Protein AF-A0A2G9YQV9-F1 (afdb_monomer)

pLDDT: mean 87.49, std 10.45, range [55.19, 95.25]

Solvent-accessible surface area (backbone atoms only — not comparable to full-atom values): 3786 Å² total; per-residue (Å²): 132,62,68,62,56,55,47,49,53,54,27,50,49,51,42,67,53,72,81,50,96,87,50,92,60,49,57,68,56,25,52,49,52,34,54,50,48,36,39,76,72,62,70,41,52,70,68,55,56,57,70,68,58,63,62,67,64,52,51,64,73,73,108

Mean predicted aligned error: 5.08 Å

Foldseek 3Di:
DDPLVVLVVQLVVQLVPCDPPVDNQHNVNSVVVSLVVCCVVVVDPPVVSVVPDDVVVVVVVVD

Secondary structure (DSSP, 8-state):
--HHHHHHHHHHHHHH---BTTB---HHHHHHHHHHHHHHTTSS-HHHHHHT--HHHHHHHH-

Radius of gyration: 13.24 Å; Cα contacts (8 Å, |Δi|>4): 37; chains: 1; bounding box: 31×32×22 Å

Structure (mmCIF, N/CA/C/O backbone):
data_AF-A0A2G9YQV9-F1
#
_entry.id   AF-A0A2G9YQV9-F1
#
loop_
_atom_site.group_PDB
_atom_site.id
_atom_site.type_symbol
_atom_site.label_atom_id
_atom_site.label_alt_id
_atom_site.label_comp_id
_atom_site.label_asym_id
_atom_site.label_entity_id
_atom_site.label_seq_id
_atom_site.pdbx_PDB_ins_code
_atom_site.Cartn_x
_atom_site.Cartn_y
_atom_site.Cartn_z
_atom_site.occupancy
_atom_site.B_iso_or_equiv
_atom_site.auth_seq_id
_atom_site.auth_comp_id
_atom_site.auth_asym_id
_atom_site.auth_atom_id
_atom_site.pdbx_PDB_model_num
ATOM 1 N N . MET A 1 1 ? -17.581 12.147 -1.597 1.00 55.19 1 MET A N 1
ATOM 2 C CA . MET A 1 1 ? -16.408 11.849 -2.448 1.00 55.19 1 MET A CA 1
ATOM 3 C C . MET A 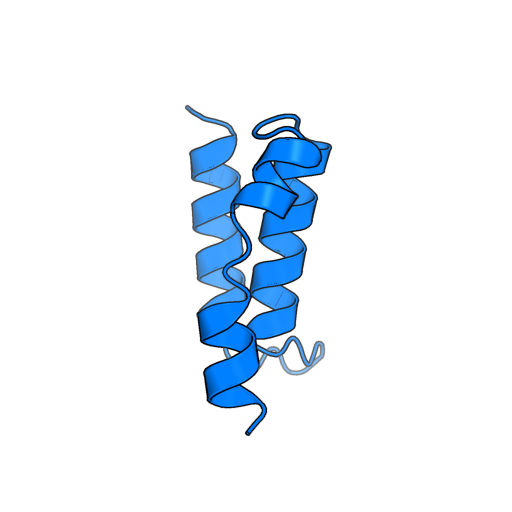1 1 ? -15.486 10.955 -1.626 1.00 55.19 1 MET A C 1
ATOM 5 O O . MET A 1 1 ? -15.002 11.422 -0.604 1.00 55.19 1 MET A O 1
ATOM 9 N N . ASN A 1 2 ? -15.352 9.666 -1.957 1.00 85.44 2 ASN A N 1
ATOM 10 C CA . ASN A 1 2 ? -14.655 8.698 -1.096 1.00 85.44 2 ASN A CA 1
ATOM 11 C C . ASN A 1 2 ? -13.181 9.089 -0.917 1.00 85.44 2 ASN A C 1
ATOM 13 O O . ASN A 1 2 ? -12.465 9.222 -1.906 1.00 85.44 2 ASN A O 1
ATOM 17 N N . ILE A 1 3 ? -12.723 9.223 0.332 1.00 88.81 3 ILE A N 1
ATOM 18 C CA . ILE A 1 3 ? -11.316 9.485 0.694 1.00 88.81 3 ILE A CA 1
ATOM 19 C C . ILE A 1 3 ? -10.377 8.478 0.004 1.00 88.81 3 ILE A C 1
ATOM 21 O O . ILE A 1 3 ? -9.334 8.859 -0.518 1.00 88.81 3 ILE A O 1
ATOM 25 N N . ALA A 1 4 ? -10.818 7.222 -0.117 1.00 89.62 4 ALA A N 1
ATOM 26 C CA . ALA A 1 4 ? -10.153 6.171 -0.885 1.00 89.62 4 ALA A CA 1
ATOM 27 C C . ALA A 1 4 ? -9.835 6.579 -2.335 1.00 89.62 4 ALA A C 1
ATOM 29 O O . ALA A 1 4 ? -8.739 6.344 -2.829 1.00 89.62 4 ALA A O 1
ATOM 30 N N . LEU A 1 5 ? -10.786 7.219 -3.019 1.00 93.25 5 LEU A N 1
ATOM 31 C CA . LEU A 1 5 ? -10.661 7.604 -4.425 1.00 93.25 5 LEU A CA 1
ATOM 32 C C . LEU A 1 5 ? -9.637 8.736 -4.582 1.00 93.25 5 LEU A C 1
ATOM 34 O O . LEU A 1 5 ? -8.817 8.708 -5.494 1.00 93.25 5 LEU A O 1
ATOM 38 N N . VAL A 1 6 ? -9.624 9.687 -3.641 1.00 94.06 6 VAL A N 1
ATOM 39 C CA . VAL A 1 6 ? -8.621 10.763 -3.601 1.00 94.06 6 VAL A CA 1
ATOM 40 C C . VAL A 1 6 ? -7.218 10.185 -3.410 1.00 94.06 6 VAL A C 1
ATOM 42 O O . VAL A 1 6 ? -6.315 10.512 -4.179 1.00 94.06 6 VAL A O 1
ATOM 45 N N . ILE A 1 7 ? -7.038 9.288 -2.434 1.00 92.81 7 ILE A N 1
ATOM 46 C CA . ILE A 1 7 ? -5.744 8.641 -2.174 1.00 92.81 7 ILE A CA 1
ATOM 47 C C . ILE A 1 7 ? -5.308 7.806 -3.381 1.00 92.81 7 ILE A C 1
ATOM 49 O O . ILE A 1 7 ? -4.143 7.860 -3.772 1.00 92.81 7 ILE A O 1
ATOM 53 N N . PHE A 1 8 ? -6.232 7.078 -4.009 1.00 92.06 8 PHE A N 1
ATOM 54 C CA . PHE A 1 8 ? -5.956 6.288 -5.205 1.00 92.06 8 PHE A CA 1
ATOM 55 C C . PHE A 1 8 ? -5.451 7.158 -6.360 1.00 92.06 8 PHE A C 1
ATOM 57 O O . PHE A 1 8 ? -4.387 6.880 -6.911 1.00 92.06 8 PHE A O 1
ATOM 64 N N . VAL A 1 9 ? -6.158 8.246 -6.685 1.00 93.94 9 VAL A N 1
ATOM 65 C CA . VAL A 1 9 ? -5.760 9.161 -7.767 1.00 93.94 9 VAL A CA 1
ATOM 66 C C . VAL A 1 9 ? -4.398 9.791 -7.476 1.00 93.94 9 VAL A C 1
ATOM 68 O O . VAL A 1 9 ? -3.534 9.791 -8.351 1.00 93.94 9 VAL A O 1
ATOM 71 N N . LEU A 1 10 ? -4.163 10.263 -6.247 1.00 91.44 10 LEU A N 1
ATOM 72 C CA . LEU A 1 10 ? -2.868 10.829 -5.854 1.00 91.44 10 LEU A CA 1
ATOM 73 C C . LEU A 1 10 ? -1.735 9.805 -5.971 1.00 91.44 10 LEU A C 1
ATOM 75 O O . LEU A 1 10 ? -0.687 10.110 -6.533 1.00 91.44 10 LEU A O 1
ATOM 79 N N . THR A 1 11 ? -1.959 8.580 -5.496 1.00 91.31 11 THR A N 1
ATOM 80 C CA . THR A 1 11 ? -0.981 7.486 -5.583 1.00 91.31 11 THR A CA 1
ATOM 81 C C . THR A 1 11 ? -0.652 7.168 -7.037 1.00 91.31 11 THR A C 1
ATOM 83 O O . THR A 1 11 ? 0.515 7.027 -7.397 1.00 91.31 11 THR A O 1
ATOM 86 N N . TYR A 1 12 ? -1.668 7.112 -7.898 1.00 90.69 12 TYR A N 1
ATOM 87 C CA . TYR A 1 12 ? -1.484 6.816 -9.313 1.00 90.69 12 TYR A CA 1
ATOM 88 C C . TYR A 1 12 ? -0.712 7.924 -10.039 1.00 90.69 12 TYR A C 1
ATOM 90 O O . TYR A 1 12 ? 0.153 7.631 -10.862 1.00 90.69 12 TYR A O 1
ATOM 98 N N . ILE A 1 13 ? -0.961 9.191 -9.690 1.00 90.38 13 ILE A N 1
ATOM 99 C CA . ILE A 1 13 ? -0.180 10.331 -10.187 1.00 90.38 13 ILE A CA 1
ATOM 100 C C . ILE A 1 13 ? 1.284 10.209 -9.739 1.00 90.38 13 ILE A C 1
ATOM 102 O O . ILE A 1 13 ? 2.178 10.359 -10.567 1.00 90.38 13 ILE A O 1
ATOM 106 N N . ILE A 1 14 ? 1.543 9.880 -8.469 1.00 86.88 14 ILE A N 1
ATOM 107 C CA . ILE A 1 14 ? 2.908 9.698 -7.941 1.00 86.88 14 ILE A CA 1
ATOM 108 C C . ILE A 1 14 ? 3.647 8.575 -8.683 1.00 86.88 14 ILE A C 1
ATOM 110 O O . ILE A 1 14 ? 4.812 8.739 -9.031 1.00 86.88 14 ILE A O 1
ATOM 114 N N . ILE A 1 15 ? 2.982 7.448 -8.949 1.00 87.31 15 ILE A N 1
ATOM 115 C CA . ILE A 1 15 ? 3.572 6.321 -9.691 1.00 87.31 15 ILE A CA 1
ATOM 116 C C . ILE A 1 15 ? 3.778 6.676 -11.174 1.00 87.31 15 ILE A C 1
ATOM 118 O O . ILE A 1 15 ? 4.761 6.247 -11.783 1.00 87.31 15 ILE A O 1
ATOM 122 N N . GLY A 1 16 ? 2.846 7.431 -11.763 1.00 84.62 16 GLY A N 1
ATOM 123 C CA . GLY A 1 16 ? 2.860 7.815 -13.174 1.00 84.62 16 GLY A CA 1
ATOM 124 C C . GLY A 1 16 ? 3.912 8.873 -13.510 1.00 84.62 16 GLY A C 1
ATOM 125 O O . GLY A 1 16 ? 4.498 8.824 -14.594 1.00 84.62 16 GLY A O 1
ATOM 126 N N . ILE A 1 17 ? 4.199 9.792 -12.584 1.00 81.75 17 ILE A N 1
ATOM 127 C CA . ILE A 1 17 ? 5.258 10.796 -12.737 1.00 81.75 17 ILE A CA 1
ATOM 128 C C . ILE A 1 17 ? 6.608 10.139 -12.428 1.00 81.75 17 ILE A C 1
ATOM 130 O O . ILE A 1 17 ? 7.149 10.212 -11.328 1.00 81.75 17 ILE A 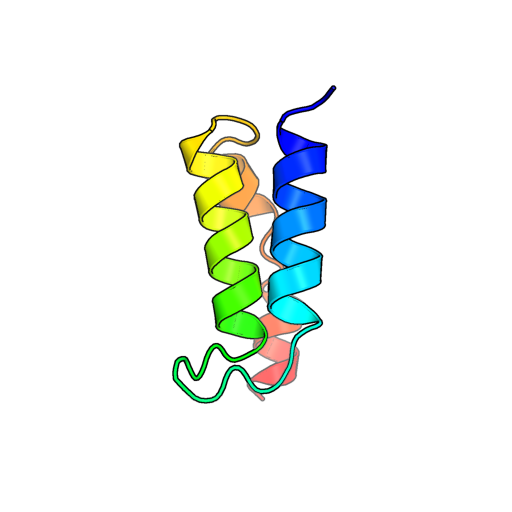O 1
ATOM 134 N N . GLN A 1 18 ? 7.172 9.490 -13.441 1.00 63.91 18 GLN A N 1
ATOM 135 C CA . GLN A 1 18 ? 8.554 9.028 -13.420 1.00 63.91 18 GLN A CA 1
ATOM 136 C C . GLN A 1 18 ? 9.456 10.244 -13.708 1.00 63.91 18 GLN A C 1
ATOM 138 O O . GLN A 1 18 ? 9.266 10.902 -14.729 1.00 63.91 18 GLN A O 1
ATOM 143 N N . ASN A 1 19 ? 10.429 10.525 -12.829 1.00 61.38 19 ASN A N 1
ATOM 144 C CA . ASN A 1 19 ? 11.396 11.647 -12.880 1.00 61.38 19 ASN A CA 1
ATOM 145 C C . ASN A 1 19 ? 10.961 12.982 -12.237 1.00 61.38 19 ASN A C 1
ATOM 147 O O . ASN A 1 19 ? 10.956 14.022 -12.894 1.00 61.38 19 ASN A O 1
ATOM 151 N N . ILE A 1 20 ? 10.698 13.005 -10.924 1.00 64.25 20 ILE A N 1
ATOM 152 C CA . ILE A 1 20 ? 10.766 14.268 -10.168 1.00 64.25 20 ILE A CA 1
ATOM 153 C C . ILE A 1 20 ? 12.254 14.588 -9.920 1.00 64.25 20 ILE A C 1
ATOM 155 O O . ILE A 1 20 ? 12.903 13.860 -9.171 1.00 64.25 20 ILE A O 1
ATOM 159 N N . PRO A 1 21 ? 12.815 15.680 -10.481 1.00 58.72 21 PRO A N 1
ATOM 160 C CA . PRO A 1 21 ? 14.261 15.959 -10.488 1.00 58.72 21 PRO A CA 1
ATOM 161 C C . PRO A 1 21 ? 14.899 16.172 -9.102 1.00 58.72 21 PRO A C 1
ATOM 163 O O . PRO A 1 21 ? 16.111 16.321 -9.000 1.00 58.72 21 PRO A O 1
ATOM 166 N N . LYS A 1 22 ? 14.099 16.204 -8.029 1.00 65.06 22 LYS A N 1
ATOM 167 C CA . LYS A 1 22 ? 14.559 16.329 -6.635 1.00 65.06 22 LYS A CA 1
ATOM 168 C C . LYS A 1 22 ? 14.184 15.147 -5.742 1.00 65.06 22 LYS A C 1
ATOM 170 O O . LYS A 1 22 ? 14.630 15.099 -4.601 1.00 65.06 22 LYS A O 1
ATOM 175 N N . LEU A 1 23 ? 13.355 14.220 -6.220 1.00 62.00 23 LEU A N 1
ATOM 176 C CA . LEU A 1 23 ? 12.834 13.132 -5.403 1.00 62.00 23 LEU A CA 1
ATOM 177 C C . LEU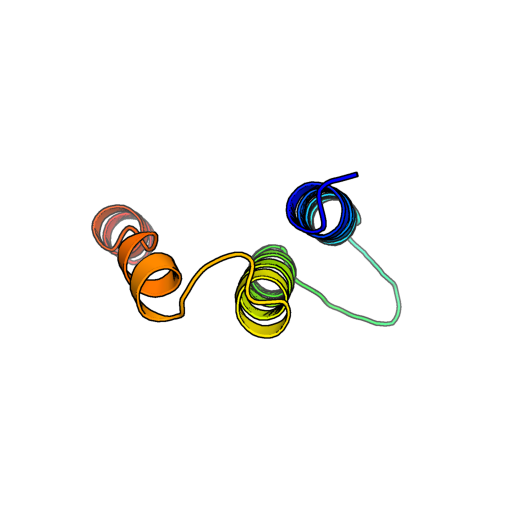 A 1 23 ? 12.811 11.855 -6.242 1.00 62.00 23 LEU A C 1
ATOM 179 O O . LEU A 1 23 ? 11.917 11.650 -7.059 1.00 62.00 23 LEU A O 1
ATOM 183 N N . HIS A 1 24 ? 13.815 11.002 -6.041 1.00 67.38 24 HIS A N 1
ATOM 184 C CA . HIS A 1 24 ? 13.902 9.682 -6.667 1.00 67.38 24 HIS A CA 1
ATOM 185 C C . HIS A 1 24 ? 12.886 8.718 -6.031 1.00 67.38 24 HIS A C 1
ATOM 187 O O . HIS A 1 24 ? 13.251 7.766 -5.343 1.00 67.38 24 HIS A O 1
ATOM 193 N N . ILE A 1 25 ? 11.590 8.983 -6.218 1.00 74.06 25 ILE A N 1
ATOM 194 C CA . ILE A 1 25 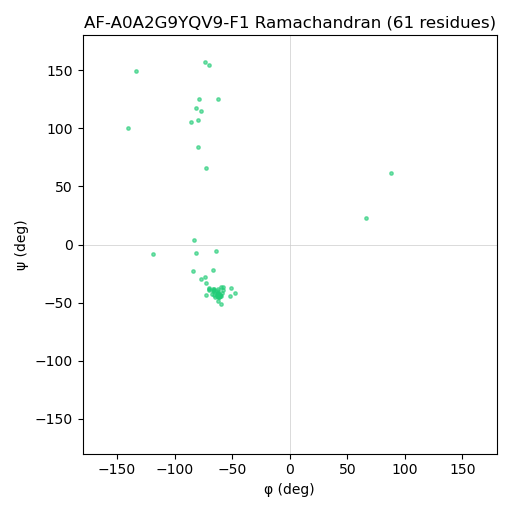? 10.543 8.021 -5.877 1.00 74.06 25 ILE A CA 1
ATOM 195 C C . ILE A 1 25 ? 10.481 6.997 -7.000 1.00 74.06 25 ILE A C 1
ATOM 197 O O . ILE A 1 25 ? 9.988 7.265 -8.094 1.00 74.06 25 ILE A O 1
ATOM 201 N N . ASN A 1 26 ? 10.976 5.800 -6.709 1.00 84.06 26 ASN A N 1
ATOM 202 C CA . ASN A 1 26 ? 10.749 4.655 -7.572 1.00 84.06 26 ASN A CA 1
ATOM 203 C C . ASN A 1 26 ? 9.277 4.233 -7.485 1.00 84.06 26 ASN A C 1
ATOM 205 O O . ASN A 1 26 ? 8.620 4.412 -6.457 1.00 84.06 26 ASN A O 1
ATOM 209 N N . ARG A 1 27 ? 8.773 3.595 -8.543 1.00 84.31 27 ARG A N 1
ATOM 210 C CA . ARG A 1 27 ? 7.389 3.093 -8.625 1.00 84.31 27 ARG A CA 1
ATOM 211 C C . ARG A 1 27 ? 6.943 2.305 -7.372 1.00 84.31 27 ARG A C 1
ATOM 213 O O . ARG A 1 27 ? 5.840 2.575 -6.898 1.00 84.31 27 ARG A O 1
ATOM 220 N N . PRO A 1 28 ? 7.774 1.424 -6.766 1.00 88.00 28 PRO A N 1
ATOM 221 C CA . PRO A 1 28 ? 7.401 0.720 -5.535 1.00 88.00 28 PRO A CA 1
ATOM 222 C C . PRO A 1 28 ? 7.242 1.646 -4.325 1.00 88.00 28 PRO A C 1
ATOM 224 O O . PRO A 1 28 ? 6.321 1.471 -3.536 1.00 88.00 28 PRO A O 1
ATOM 227 N N . ALA A 1 29 ? 8.101 2.661 -4.189 1.00 87.75 29 ALA A N 1
ATOM 228 C CA . ALA A 1 29 ? 8.012 3.625 -3.094 1.00 87.75 29 ALA A CA 1
ATOM 229 C C . ALA A 1 29 ? 6.730 4.467 -3.196 1.00 87.75 29 ALA A C 1
ATOM 231 O O . ALA A 1 29 ? 6.066 4.697 -2.188 1.00 87.75 29 ALA A O 1
ATOM 232 N N . GLY A 1 30 ? 6.337 4.860 -4.413 1.00 89.25 30 GLY A N 1
ATOM 233 C CA . GLY A 1 30 ? 5.066 5.547 -4.660 1.00 89.25 30 GLY A CA 1
ATOM 234 C C . GLY A 1 30 ? 3.851 4.697 -4.277 1.00 89.25 30 GLY A C 1
ATOM 235 O O . GLY A 1 30 ? 2.951 5.181 -3.593 1.00 89.25 30 GLY A O 1
ATOM 236 N N . ALA A 1 31 ? 3.858 3.413 -4.645 1.00 90.56 31 ALA A N 1
ATOM 237 C CA . ALA A 1 31 ? 2.808 2.472 -4.255 1.00 90.56 31 ALA A CA 1
ATOM 238 C C . ALA A 1 31 ? 2.737 2.276 -2.730 1.00 90.56 31 ALA A C 1
ATOM 240 O O . ALA A 1 31 ? 1.646 2.285 -2.157 1.00 90.56 31 ALA A O 1
ATOM 241 N N . LEU A 1 32 ? 3.892 2.171 -2.063 1.00 92.00 32 LEU A N 1
ATOM 242 C CA . LEU A 1 32 ? 3.970 2.021 -0.610 1.00 92.00 32 LEU A CA 1
ATOM 243 C C . LEU A 1 32 ? 3.399 3.245 0.121 1.00 92.00 32 LEU A C 1
ATOM 245 O O . LEU A 1 32 ? 2.635 3.089 1.071 1.00 92.00 32 LEU A O 1
ATOM 249 N N . LEU A 1 33 ? 3.712 4.459 -0.344 1.00 91.94 33 LEU A N 1
ATOM 250 C CA . LEU A 1 33 ? 3.158 5.697 0.216 1.00 91.94 33 LEU A CA 1
ATOM 251 C C . LEU A 1 33 ? 1.627 5.730 0.133 1.00 91.94 33 LEU A C 1
ATOM 253 O O . LEU A 1 33 ? 0.971 6.113 1.101 1.00 91.94 33 LEU A O 1
ATOM 257 N N . GLY A 1 34 ? 1.057 5.290 -0.990 1.00 92.38 34 GLY A N 1
ATOM 258 C CA . GLY A 1 34 ? -0.392 5.175 -1.150 1.00 92.38 34 GLY A CA 1
ATOM 259 C C . GLY A 1 34 ? -1.026 4.171 -0.191 1.00 92.38 34 GLY A C 1
ATOM 260 O O . GLY A 1 34 ? -2.029 4.480 0.451 1.00 92.38 34 GLY A O 1
ATOM 261 N N . ALA A 1 35 ? -0.415 2.994 -0.037 1.00 93.06 35 ALA A N 1
ATOM 262 C CA . ALA A 1 35 ? -0.876 1.976 0.906 1.00 93.06 35 ALA A CA 1
ATOM 263 C C . ALA A 1 35 ? -0.833 2.477 2.361 1.00 93.06 35 ALA A C 1
ATOM 265 O O . ALA A 1 35 ? -1.807 2.326 3.099 1.00 93.06 35 ALA A O 1
ATOM 266 N N . VAL A 1 36 ? 0.255 3.148 2.758 1.00 93.88 36 VAL A N 1
ATOM 267 C CA . VAL A 1 36 ? 0.381 3.762 4.089 1.00 93.88 36 VAL A CA 1
ATOM 268 C C . VAL A 1 36 ? -0.685 4.840 4.295 1.00 93.88 36 VAL A C 1
ATOM 270 O O . VAL A 1 36 ? -1.322 4.865 5.345 1.00 93.88 36 VAL A O 1
ATOM 273 N N . ALA A 1 37 ? -0.942 5.689 3.296 1.00 93.75 37 ALA A N 1
ATOM 274 C CA . ALA A 1 37 ? -2.005 6.689 3.370 1.00 93.75 37 ALA A CA 1
ATOM 275 C C . ALA A 1 37 ? -3.390 6.043 3.559 1.00 93.75 37 ALA A C 1
ATOM 277 O O . ALA A 1 37 ? -4.150 6.484 4.419 1.00 93.75 37 ALA A O 1
ATOM 278 N N . MET A 1 38 ? -3.709 4.971 2.826 1.00 94.38 38 MET A N 1
ATOM 279 C CA . MET A 1 38 ? -4.980 4.246 2.988 1.00 94.38 38 MET A CA 1
ATOM 280 C C . MET A 1 38 ? -5.177 3.725 4.421 1.00 94.38 38 MET A C 1
ATOM 282 O O . MET A 1 38 ? -6.285 3.814 4.951 1.00 94.38 38 MET A O 1
ATOM 286 N N . VAL A 1 39 ? -4.113 3.235 5.066 1.00 94.25 39 VAL A N 1
ATOM 287 C CA . VAL A 1 39 ? -4.162 2.779 6.467 1.00 94.25 39 VAL A CA 1
ATOM 288 C C . VAL A 1 39 ? -4.265 3.959 7.440 1.00 94.25 39 VAL A C 1
ATOM 290 O O . VAL A 1 39 ? -5.080 3.922 8.359 1.00 94.25 39 VAL A O 1
ATOM 293 N N . LEU A 1 40 ? -3.491 5.030 7.231 1.00 94.31 40 LEU A N 1
ATOM 294 C CA . LEU A 1 40 ? -3.495 6.217 8.100 1.00 94.31 40 LEU A CA 1
ATOM 295 C C . LEU A 1 40 ? -4.847 6.936 8.120 1.00 94.31 40 LEU A C 1
ATOM 297 O O . LEU A 1 40 ? -5.283 7.396 9.172 1.00 94.31 40 LEU A O 1
ATOM 301 N N . PHE A 1 41 ? -5.519 7.019 6.972 1.00 93.38 41 PHE A N 1
ATOM 302 C CA . PHE A 1 41 ? -6.855 7.606 6.866 1.00 93.38 41 PHE A CA 1
ATOM 303 C C . PHE A 1 41 ? -7.981 6.622 7.229 1.00 93.38 41 PHE A C 1
ATOM 305 O O . PHE A 1 41 ? -9.153 6.976 7.101 1.00 93.38 41 PHE A O 1
ATOM 312 N N . GLY A 1 42 ? -7.652 5.402 7.673 1.00 91.75 42 GLY A N 1
ATOM 313 C CA . GLY A 1 42 ? -8.628 4.394 8.096 1.00 91.75 42 GLY A CA 1
ATOM 314 C C . GLY A 1 42 ? -9.519 3.870 6.968 1.00 91.75 42 GLY A C 1
ATOM 315 O O . GLY A 1 42 ? -10.617 3.391 7.235 1.00 91.75 42 GLY A O 1
ATOM 316 N N . VAL A 1 43 ? -9.073 3.978 5.710 1.00 93.69 43 VAL A N 1
ATOM 317 C CA . VAL A 1 43 ? -9.802 3.451 4.544 1.00 93.69 43 VAL A CA 1
ATOM 318 C C . VAL A 1 43 ? -9.784 1.925 4.541 1.00 93.69 43 VAL A C 1
ATOM 320 O O . VAL A 1 43 ? -10.781 1.301 4.187 1.00 93.69 43 VAL A O 1
ATOM 323 N N . ILE A 1 44 ? -8.653 1.344 4.942 1.00 93.00 44 ILE A N 1
ATOM 324 C CA . ILE A 1 44 ? -8.474 -0.090 5.176 1.00 93.00 44 ILE A CA 1
ATOM 325 C C . ILE A 1 44 ? -7.760 -0.289 6.512 1.00 93.00 44 ILE A C 1
ATOM 327 O O . ILE A 1 44 ? -6.938 0.538 6.920 1.00 93.00 44 ILE A O 1
ATOM 331 N N . SER A 1 45 ? -8.043 -1.392 7.196 1.00 94.38 45 SER A N 1
ATOM 332 C CA . SER A 1 45 ? -7.301 -1.779 8.395 1.00 94.38 45 SER A CA 1
ATOM 333 C C . SER A 1 45 ? -5.906 -2.301 8.040 1.00 94.38 45 SER A C 1
ATOM 335 O O . SER A 1 45 ? -5.662 -2.808 6.945 1.00 94.38 45 SER A O 1
ATOM 337 N N . LEU A 1 46 ? -4.980 -2.249 9.001 1.00 93.25 46 LEU A N 1
ATOM 338 C CA . LEU A 1 46 ? -3.635 -2.800 8.820 1.00 93.25 46 LEU A CA 1
ATOM 339 C C . LEU A 1 46 ? -3.675 -4.304 8.478 1.00 93.25 46 LEU A C 1
ATOM 341 O O . LEU A 1 46 ? -2.897 -4.777 7.656 1.00 93.25 46 LEU A O 1
ATOM 345 N N . LYS A 1 47 ? -4.618 -5.050 9.068 1.00 94.75 47 LYS A N 1
ATOM 346 C CA . LYS A 1 47 ? -4.810 -6.480 8.794 1.00 94.75 47 LYS A CA 1
ATOM 347 C C . LYS A 1 47 ? -5.265 -6.726 7.354 1.00 94.75 47 LYS A C 1
ATOM 349 O O . LYS A 1 47 ? -4.750 -7.634 6.711 1.00 94.75 47 LYS A O 1
ATOM 354 N N . GLU A 1 48 ? -6.200 -5.923 6.852 1.00 93.88 48 GLU A N 1
ATOM 355 C CA . GLU A 1 48 ? -6.651 -5.994 5.455 1.00 93.88 48 GLU A CA 1
ATOM 356 C C . GLU A 1 48 ? -5.537 -5.595 4.488 1.00 93.88 48 GLU A C 1
ATOM 358 O O . GLU A 1 48 ? -5.351 -6.259 3.474 1.00 93.88 48 GLU A O 1
ATOM 363 N N . ALA A 1 49 ? -4.750 -4.570 4.828 1.00 93.12 49 ALA A N 1
ATOM 364 C CA . ALA A 1 49 ? -3.598 -4.166 4.030 1.00 93.12 49 ALA A CA 1
ATOM 365 C C . ALA A 1 49 ? -2.566 -5.299 3.904 1.00 93.12 49 ALA A C 1
ATOM 367 O O . ALA A 1 49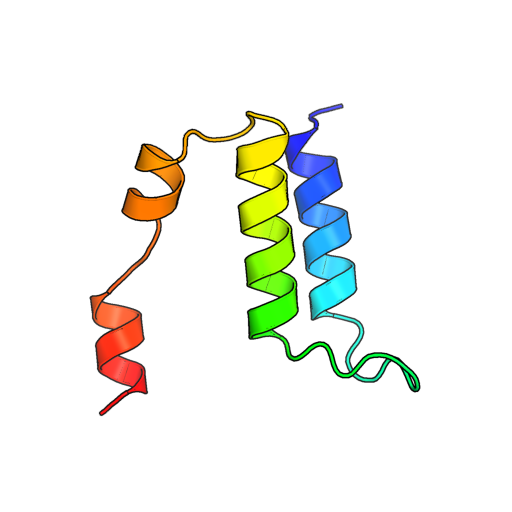 ? -2.098 -5.567 2.803 1.00 93.12 49 ALA A O 1
ATOM 368 N N . TYR A 1 50 ? -2.252 -6.002 5.000 1.00 92.81 50 TYR A N 1
ATOM 369 C CA . TYR A 1 50 ? -1.364 -7.169 4.955 1.00 92.81 50 TYR A CA 1
ATOM 370 C C . TYR A 1 50 ? -1.965 -8.343 4.182 1.00 92.81 50 TYR A C 1
ATOM 372 O O . TYR A 1 50 ? -1.250 -8.996 3.429 1.00 92.81 50 TYR A O 1
ATOM 380 N N . ALA A 1 51 ? -3.265 -8.601 4.336 1.00 94.25 51 ALA A N 1
ATOM 381 C CA . ALA A 1 51 ? -3.951 -9.661 3.599 1.00 94.25 51 ALA A CA 1
ATOM 382 C C . ALA A 1 51 ? -4.030 -9.391 2.085 1.00 94.25 51 ALA A C 1
ATOM 384 O O . ALA A 1 51 ? -4.197 -10.327 1.311 1.00 94.25 51 ALA A O 1
ATOM 385 N N . ALA A 1 52 ? -3.904 -8.130 1.661 1.00 93.31 52 ALA A N 1
ATOM 386 C CA . ALA A 1 52 ? -3.860 -7.742 0.255 1.00 93.31 52 ALA A CA 1
ATOM 387 C C . ALA A 1 52 ? -2.473 -7.921 -0.396 1.00 93.31 52 ALA A C 1
ATOM 389 O O . ALA A 1 52 ? -2.347 -7.730 -1.606 1.00 93.31 52 ALA A O 1
ATOM 390 N N . ILE A 1 53 ? -1.431 -8.258 0.377 1.00 92.94 53 ILE A N 1
ATOM 391 C CA . ILE A 1 53 ? -0.093 -8.531 -0.158 1.00 92.94 53 ILE A CA 1
ATOM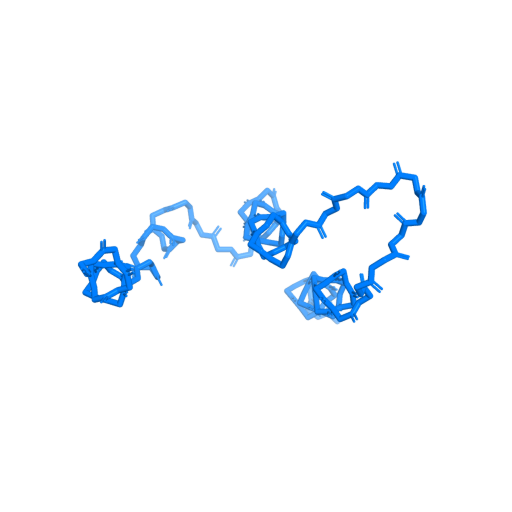 392 C C . ILE A 1 53 ? -0.051 -9.964 -0.692 1.00 92.94 53 ILE A C 1
ATOM 394 O O . ILE A 1 53 ? -0.169 -10.923 0.067 1.00 92.94 53 ILE A O 1
ATOM 398 N N . ASP A 1 54 ? 0.183 -10.100 -1.994 1.00 94.31 54 ASP A N 1
ATOM 399 C CA . ASP A 1 54 ? 0.414 -11.387 -2.643 1.00 94.31 54 ASP A CA 1
ATOM 400 C C . ASP A 1 54 ? 1.901 -11.772 -2.554 1.00 94.31 54 ASP A C 1
ATOM 402 O O . ASP A 1 54 ? 2.762 -11.206 -3.238 1.00 94.31 54 ASP A O 1
ATOM 406 N N . LEU A 1 55 ? 2.199 -12.736 -1.679 1.00 93.88 55 LEU A N 1
ATOM 407 C CA . LEU A 1 55 ? 3.55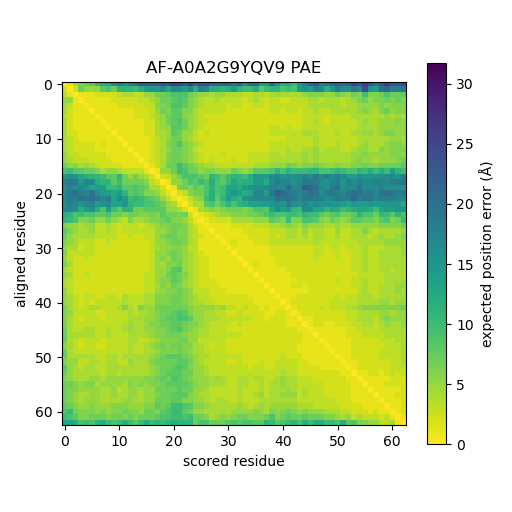1 -13.258 -1.491 1.00 93.88 55 LEU A CA 1
ATOM 4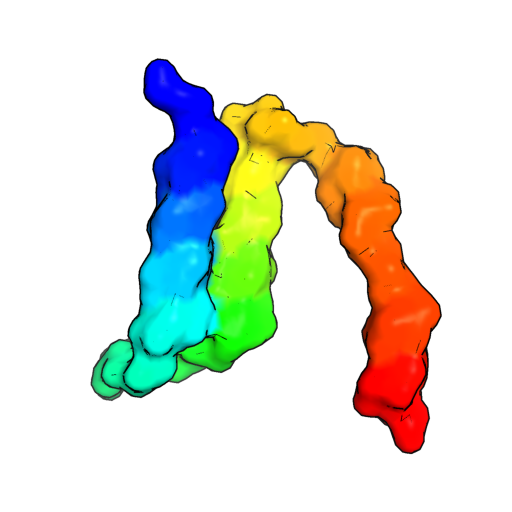08 C C . LEU A 1 55 ? 4.011 -14.152 -2.644 1.00 93.88 55 LEU A C 1
ATOM 410 O O . LEU A 1 55 ? 5.212 -14.191 -2.901 1.00 93.88 55 LEU A O 1
ATOM 414 N N . ASP A 1 56 ? 3.102 -14.821 -3.352 1.00 94.62 56 ASP A N 1
ATOM 415 C CA . ASP A 1 56 ? 3.456 -15.683 -4.481 1.00 94.62 56 ASP A CA 1
ATOM 416 C C . ASP A 1 56 ? 4.003 -14.832 -5.629 1.00 94.62 56 ASP A C 1
ATOM 418 O O . ASP A 1 56 ? 5.052 -15.142 -6.197 1.00 94.62 56 ASP A O 1
ATOM 422 N N . THR A 1 57 ? 3.360 -13.692 -5.899 1.00 94.12 57 THR A N 1
ATOM 423 C CA . THR A 1 57 ? 3.852 -12.712 -6.878 1.00 94.12 57 THR A CA 1
ATOM 424 C C . THR A 1 57 ? 5.217 -12.140 -6.473 1.00 94.12 57 THR A C 1
ATOM 426 O O . THR A 1 57 ? 6.102 -11.998 -7.318 1.00 94.12 57 THR A O 1
ATOM 429 N N . ILE A 1 58 ? 5.427 -11.822 -5.190 1.00 92.62 58 ILE A N 1
ATOM 430 C CA . ILE A 1 58 ? 6.725 -11.314 -4.710 1.00 92.62 58 ILE A CA 1
ATOM 431 C C . ILE A 1 58 ? 7.816 -12.380 -4.860 1.00 92.62 58 ILE A C 1
ATOM 433 O O . ILE A 1 58 ? 8.902 -12.072 -5.352 1.00 92.62 58 ILE A O 1
ATOM 437 N N . LEU A 1 59 ? 7.531 -13.625 -4.467 1.00 95.25 59 LEU A N 1
ATOM 438 C CA . LEU A 1 59 ? 8.460 -14.748 -4.598 1.00 95.25 59 LEU A CA 1
ATOM 439 C C . LEU A 1 59 ? 8.798 -15.028 -6.063 1.00 95.25 59 LEU A C 1
ATOM 441 O O . LEU A 1 59 ? 9.963 -15.250 -6.376 1.00 95.25 59 LEU A O 1
ATOM 445 N N . PHE A 1 60 ? 7.814 -14.950 -6.960 1.00 95.25 60 PHE A N 1
ATOM 446 C CA . PHE A 1 60 ? 8.011 -15.145 -8.394 1.00 95.25 60 PHE A CA 1
ATOM 447 C C . PHE A 1 60 ? 9.002 -14.146 -9.011 1.00 95.25 60 PHE A C 1
ATOM 449 O O . PHE A 1 60 ? 9.758 -14.522 -9.896 1.00 95.25 60 PHE A O 1
ATOM 456 N N . ILE A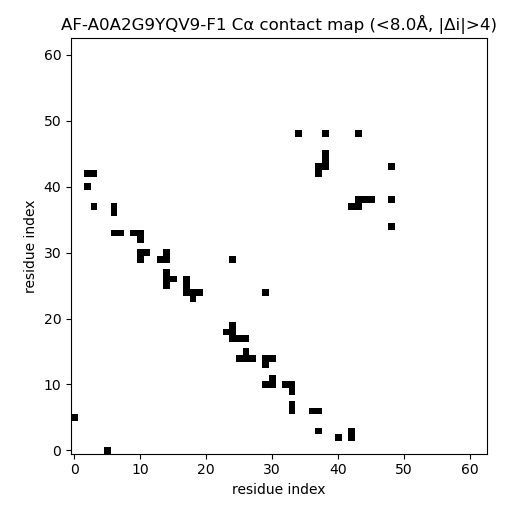 1 61 ? 9.008 -12.885 -8.559 1.00 92.94 61 ILE A N 1
ATOM 457 C CA . ILE A 1 61 ? 9.915 -11.840 -9.078 1.00 92.94 61 ILE A CA 1
ATOM 458 C C . ILE A 1 61 ? 11.293 -11.881 -8.391 1.00 92.94 61 ILE A C 1
ATOM 460 O O . ILE A 1 61 ? 12.268 -11.356 -8.927 1.00 92.94 61 ILE A O 1
ATOM 464 N N . LEU A 1 62 ? 11.372 -12.445 -7.182 1.00 91.81 62 LEU A N 1
ATOM 465 C CA . LEU A 1 62 ? 12.615 -12.532 -6.412 1.00 91.81 62 LEU A CA 1
ATOM 466 C C . LEU A 1 62 ? 13.558 -13.640 -6.913 1.00 91.81 62 LEU A C 1
ATOM 468 O O . LEU A 1 62 ? 14.770 -13.512 -6.734 1.00 91.81 62 LEU A O 1
ATOM 472 N N . VAL A 1 63 ? 13.001 -14.717 -7.475 1.00 82.12 63 VAL A N 1
ATOM 473 C CA . VAL A 1 63 ? 13.733 -15.864 -8.046 1.00 82.12 63 VAL A CA 1
ATOM 474 C C . VAL A 1 63 ? 14.191 -15.556 -9.467 1.00 82.12 63 VAL A C 1
ATOM 476 O O . VAL A 1 63 ? 15.346 -15.920 -9.783 1.00 82.12 63 VAL A O 1
#

Sequence (63 aa):
MNIALVIFVLTYIIIGIQNIPKLHINRPAGALLGAVAMVLFGVISLKEAYAAIDLDTILFILV